Protein AF-A0A1G6UB89-F1 (afdb_monomer)

pLDDT: mean 78.4, std 16.12, range [38.16, 94.31]

Mean predicted aligned error: 8.61 Å

Solvent-accessible surface area (backbone atoms only — not comparable to full-atom values): 5156 Å² total; per-residue (Å²): 131,60,70,70,58,55,51,51,53,47,45,48,44,52,74,76,62,64,44,71,59,52,77,47,72,48,55,51,68,41,57,80,68,47,48,42,58,73,75,67,39,81,45,69,46,83,57,36,45,74,62,64,51,72,91,73,74,68,88,48,80,18,22,34,31,37,38,47,37,71,57,48,50,53,52,42,59,47,50,54,55,55,55,59,63,75,76,110

Nearest PDB structures (foldseek):
  2zxv-assembly1_C  TM=6.611E-01  e=3.092E-01  Thermus thermophilus HB8
  2z10-assembly1_A  TM=6.302E-01  e=3.773E-01  Thermus thermophilus HB27
  2z0z-assembly1_A-2  TM=6.382E-01  e=5.255E-01  Thermus thermophilus HB8
  8gxf-assembly2_C  TM=5.767E-01  e=2.578E+00  Pseudomonas flexibilis
  8gtr-assembly1_A  TM=3.058E-01  e=5.345E+00  Homo sapiens

Organism: NCBI:txid1419277

Secondary structure (DSSP, 8-state):
--HHHHHHHHHHIIIII--SEEEE--BHHHHHTTHHHHTT--EEES-GGGS--TTTT----BPEEEEEHHHHHHHHHHHHHHHHHH--

Structure (mmCIF, N/CA/C/O backbone):
data_AF-A0A1G6UB89-F1
#
_entry.id   AF-A0A1G6UB89-F1
#
loop_
_atom_site.group_PDB
_atom_site.id
_atom_site.type_symbol
_atom_site.label_atom_id
_atom_site.label_alt_id
_atom_site.label_comp_id
_atom_site.label_asym_id
_atom_site.label_entity_id
_atom_site.label_seq_id
_atom_site.pdbx_PDB_ins_code
_atom_site.Cartn_x
_atom_site.Cartn_y
_atom_site.Cartn_z
_atom_site.occupancy
_atom_site.B_iso_or_equiv
_atom_site.auth_seq_id
_atom_site.auth_comp_id
_atom_site.auth_asym_id
_atom_site.auth_atom_id
_atom_site.pdbx_PDB_model_num
ATOM 1 N N . MET A 1 1 ? 3.909 9.233 5.459 1.00 67.25 1 MET A N 1
ATOM 2 C CA . MET A 1 1 ? 5.133 8.614 4.911 1.00 67.25 1 MET A CA 1
ATOM 3 C C . MET A 1 1 ? 5.687 9.506 3.805 1.00 67.25 1 MET A C 1
ATOM 5 O O . MET A 1 1 ? 4.878 10.113 3.124 1.00 67.25 1 MET A O 1
ATOM 9 N N . PRO A 1 2 ? 7.004 9.669 3.628 1.00 82.81 2 PRO A N 1
ATOM 10 C CA . PRO A 1 2 ? 7.550 10.327 2.438 1.00 82.81 2 PRO A CA 1
ATOM 11 C C . PRO A 1 2 ? 7.355 9.451 1.188 1.00 82.81 2 PRO A C 1
ATOM 13 O O . PRO A 1 2 ? 7.509 8.233 1.278 1.00 82.81 2 PRO A O 1
ATOM 16 N N . LYS A 1 3 ? 7.070 10.051 0.021 1.00 82.94 3 LYS A N 1
ATOM 17 C CA . LYS A 1 3 ? 6.850 9.316 -1.246 1.00 82.94 3 LYS A CA 1
ATOM 18 C C . LYS A 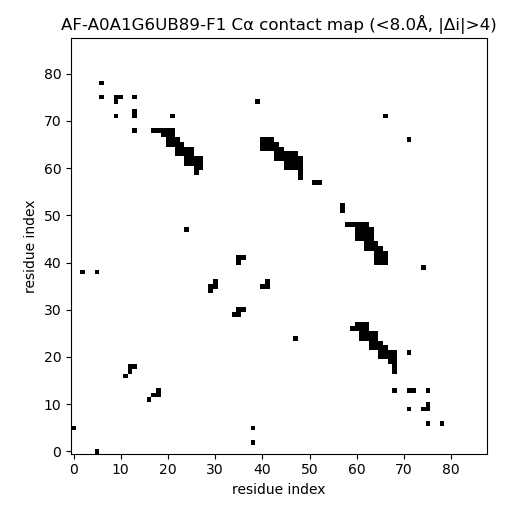1 3 ? 8.004 8.377 -1.609 1.00 82.94 3 LYS A C 1
ATOM 20 O O . LYS A 1 3 ? 7.750 7.251 -2.019 1.00 82.94 3 LYS A O 1
ATOM 25 N N . ILE A 1 4 ? 9.245 8.809 -1.371 1.00 86.06 4 ILE A N 1
ATOM 26 C CA . ILE 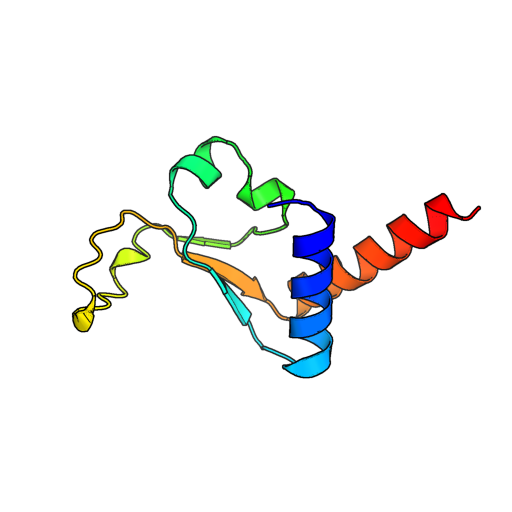A 1 4 ? 10.440 8.006 -1.657 1.00 86.06 4 ILE A CA 1
ATOM 27 C C . ILE A 1 4 ? 10.493 6.715 -0.836 1.00 86.06 4 ILE A C 1
ATOM 29 O O . ILE A 1 4 ? 10.853 5.667 -1.353 1.00 86.06 4 ILE A O 1
ATOM 33 N N . MET A 1 5 ? 10.050 6.755 0.423 1.00 88.19 5 MET A N 1
ATOM 34 C CA . MET A 1 5 ? 10.020 5.559 1.263 1.00 88.19 5 MET A CA 1
ATOM 35 C C . MET A 1 5 ? 8.959 4.570 0.769 1.00 88.19 5 MET A C 1
ATOM 37 O O . MET A 1 5 ? 9.190 3.365 0.771 1.00 88.19 5 MET A O 1
ATOM 41 N N . ALA A 1 6 ? 7.811 5.075 0.308 1.00 87.62 6 ALA A N 1
ATOM 42 C CA . ALA A 1 6 ? 6.770 4.233 -0.273 1.00 87.62 6 ALA A CA 1
ATOM 43 C C . ALA A 1 6 ? 7.243 3.566 -1.579 1.00 87.62 6 ALA A C 1
ATOM 45 O O . ALA A 1 6 ? 6.983 2.384 -1.777 1.00 87.62 6 ALA A O 1
ATOM 46 N N . ALA A 1 7 ? 7.980 4.291 -2.429 1.00 88.75 7 ALA A N 1
ATOM 47 C CA . ALA A 1 7 ? 8.579 3.741 -3.647 1.00 88.75 7 ALA A CA 1
ATOM 48 C C . ALA A 1 7 ? 9.596 2.632 -3.334 1.00 88.75 7 ALA A C 1
ATOM 50 O O . ALA A 1 7 ? 9.500 1.537 -3.883 1.00 88.75 7 ALA A O 1
ATOM 51 N N . VAL A 1 8 ? 10.504 2.872 -2.378 1.00 90.31 8 VAL A N 1
ATOM 52 C CA . VAL A 1 8 ? 11.491 1.871 -1.937 1.00 90.31 8 VAL A CA 1
ATOM 53 C C . VAL A 1 8 ? 10.808 0.613 -1.403 1.00 90.31 8 VAL A C 1
ATOM 55 O O . VAL A 1 8 ? 11.155 -0.486 -1.825 1.00 90.31 8 VAL A O 1
ATOM 58 N N . LEU A 1 9 ? 9.812 0.746 -0.520 1.00 90.38 9 LEU A N 1
ATOM 59 C CA . LEU A 1 9 ? 9.095 -0.418 0.012 1.00 90.38 9 LEU A CA 1
ATOM 60 C C . LEU A 1 9 ?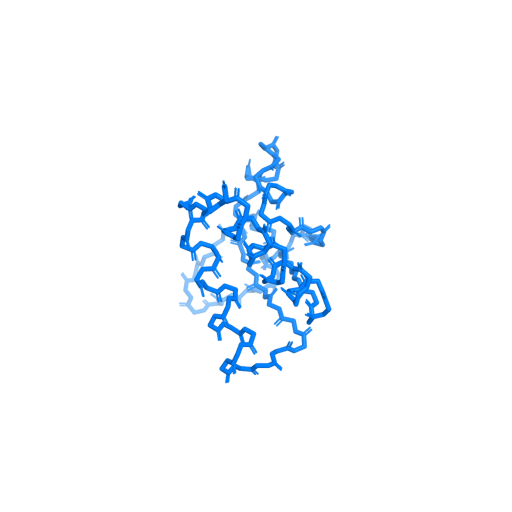 8.401 -1.225 -1.084 1.00 90.38 9 LEU A C 1
ATOM 62 O O . LEU A 1 9 ? 8.448 -2.454 -1.040 1.00 90.38 9 LEU A O 1
ATOM 66 N N . ARG A 1 10 ? 7.786 -0.560 -2.069 1.00 91.50 10 ARG A N 1
ATOM 67 C CA . ARG A 1 10 ? 7.168 -1.245 -3.211 1.00 91.50 10 ARG A CA 1
ATOM 68 C C . ARG A 1 10 ? 8.202 -2.002 -4.037 1.00 91.50 10 ARG A C 1
ATOM 70 O O . ARG A 1 10 ? 8.013 -3.189 -4.275 1.00 91.50 10 ARG A O 1
ATOM 77 N N . GLY A 1 11 ? 9.301 -1.345 -4.412 1.00 91.94 11 GLY A N 1
ATOM 78 C CA . GLY A 1 11 ? 10.362 -1.956 -5.215 1.00 91.94 11 GLY A CA 1
ATOM 79 C C . GLY A 1 11 ? 11.012 -3.153 -4.519 1.00 91.94 11 GLY A C 1
ATO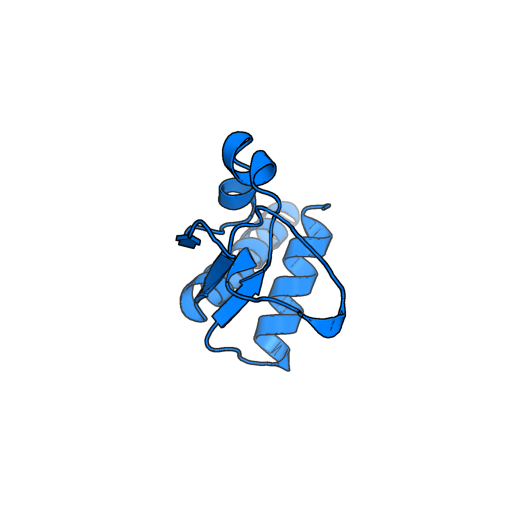M 80 O O . GLY A 1 11 ? 11.209 -4.194 -5.145 1.00 91.94 11 GLY A O 1
ATOM 81 N N . VAL A 1 12 ? 11.267 -3.043 -3.209 1.00 92.00 12 VAL A N 1
ATOM 82 C CA . VAL A 1 12 ? 11.782 -4.145 -2.381 1.00 92.00 12 VAL A CA 1
ATOM 83 C C . VAL A 1 12 ? 10.773 -5.287 -2.309 1.00 92.00 12 VAL A C 1
ATOM 85 O O . VAL A 1 12 ? 11.139 -6.425 -2.585 1.00 92.00 12 VAL A O 1
ATOM 88 N N . SER A 1 13 ? 9.511 -4.992 -1.986 1.00 91.81 13 SER A N 1
ATOM 89 C CA . SER A 1 13 ? 8.468 -6.020 -1.869 1.00 91.81 13 SER A CA 1
ATOM 90 C C . SER A 1 13 ? 8.299 -6.782 -3.183 1.00 91.81 13 SER A C 1
ATOM 92 O O . SER A 1 13 ? 8.310 -8.009 -3.185 1.00 91.81 13 SER A O 1
ATOM 94 N N . PHE A 1 14 ? 8.217 -6.057 -4.302 1.00 91.88 14 PHE A N 1
ATOM 95 C CA . PHE A 1 14 ? 8.082 -6.636 -5.635 1.00 91.88 14 PHE A CA 1
ATOM 96 C C . PHE A 1 14 ? 9.290 -7.506 -6.005 1.00 91.88 14 PHE A C 1
ATOM 98 O O . PHE A 1 14 ? 9.129 -8.676 -6.337 1.00 91.88 14 PHE A O 1
ATOM 105 N N . SER A 1 15 ? 10.506 -6.966 -5.875 1.00 91.69 15 SER A N 1
ATOM 106 C CA . SER A 1 15 ? 11.727 -7.642 -6.336 1.00 91.69 15 SER A CA 1
ATOM 107 C C . SER A 1 15 ? 12.147 -8.816 -5.456 1.00 91.69 15 SER A C 1
ATOM 109 O O . SER A 1 15 ? 12.699 -9.793 -5.955 1.00 91.69 15 SER A O 1
ATOM 111 N N . MET A 1 16 ? 11.957 -8.707 -4.138 1.00 94.31 16 MET A N 1
ATOM 112 C CA . MET A 1 16 ? 12.479 -9.698 -3.194 1.00 94.31 16 MET A CA 1
ATOM 113 C C . MET A 1 16 ? 11.471 -10.780 -2.838 1.00 94.31 16 MET A C 1
ATOM 115 O O . MET A 1 16 ? 11.877 -11.913 -2.584 1.00 94.31 16 MET A O 1
ATOM 119 N N . TRP A 1 17 ? 10.186 -10.435 -2.755 1.00 91.44 17 TRP A N 1
ATOM 120 C CA . TRP A 1 17 ? 9.171 -11.337 -2.211 1.00 91.44 17 TRP A CA 1
ATOM 121 C C . TRP A 1 17 ? 8.160 -11.815 -3.247 1.00 91.44 17 TRP A C 1
ATOM 123 O O . TRP A 1 17 ? 7.487 -12.801 -2.967 1.00 91.44 17 TRP A O 1
ATOM 133 N N . ALA A 1 18 ? 8.071 -11.159 -4.413 1.00 90.69 18 ALA A N 1
ATOM 134 C CA . ALA A 1 18 ? 7.119 -11.478 -5.480 1.00 90.69 18 ALA A CA 1
ATOM 135 C C . ALA A 1 18 ? 5.704 -11.814 -4.949 1.00 90.69 18 ALA A C 1
ATOM 137 O O . ALA A 1 18 ? 5.188 -12.900 -5.216 1.00 90.69 18 ALA A O 1
ATOM 138 N N . PRO A 1 19 ? 5.100 -10.936 -4.125 1.00 93.25 19 PRO A N 1
ATOM 139 C CA . PRO A 1 19 ? 3.856 -11.259 -3.445 1.00 93.25 19 PRO A CA 1
ATOM 140 C C . PRO A 1 19 ? 2.667 -11.214 -4.409 1.00 93.25 19 PRO A C 1
ATOM 142 O O . PRO A 1 19 ? 2.590 -10.318 -5.247 1.00 93.25 19 PRO A O 1
ATOM 145 N N . ASP A 1 20 ? 1.681 -12.090 -4.205 1.00 93.00 20 ASP A N 1
ATOM 146 C CA . ASP A 1 20 ? 0.375 -11.975 -4.872 1.00 93.00 20 ASP A CA 1
ATOM 147 C C . ASP A 1 20 ? -0.377 -10.708 -4.421 1.00 93.00 20 ASP A C 1
ATOM 149 O O . ASP A 1 20 ? -1.097 -10.083 -5.203 1.00 93.00 20 ASP A O 1
ATOM 153 N N . PHE A 1 21 ? -0.190 -10.315 -3.152 1.00 89.94 21 PHE A N 1
ATOM 154 C CA . PHE A 1 21 ? -0.791 -9.127 -2.549 1.00 89.94 21 PHE A CA 1
ATOM 155 C C . PHE A 1 21 ? 0.110 -8.484 -1.491 1.00 89.94 21 PHE A C 1
ATOM 157 O O . PHE A 1 21 ? 0.768 -9.172 -0.710 1.00 89.94 21 PHE A O 1
ATOM 164 N N . VAL A 1 22 ? 0.059 -7.155 -1.391 1.00 90.06 22 VAL A N 1
ATOM 165 C CA . VAL A 1 22 ? 0.603 -6.395 -0.254 1.00 90.06 22 VAL A CA 1
ATOM 166 C C . VAL A 1 22 ? -0.552 -5.803 0.533 1.00 90.06 22 VAL A C 1
ATOM 168 O O . VAL A 1 22 ? -1.372 -5.086 -0.035 1.00 90.06 22 VAL A O 1
ATOM 171 N N . VAL A 1 23 ? -0.598 -6.078 1.836 1.00 87.56 23 VAL A N 1
ATOM 172 C CA . VAL A 1 23 ? -1.682 -5.660 2.734 1.00 87.56 23 VAL A CA 1
ATOM 173 C C . VAL A 1 23 ? -1.148 -4.693 3.787 1.00 87.56 23 VAL A C 1
ATOM 175 O O . VAL A 1 23 ? -0.054 -4.879 4.318 1.00 87.56 23 VAL A O 1
ATOM 178 N N . GLY A 1 24 ? -1.932 -3.667 4.104 1.00 83.56 24 GLY A N 1
ATOM 179 C CA . GLY A 1 24 ? -1.681 -2.742 5.201 1.00 83.56 24 GLY A CA 1
ATOM 180 C C . GLY A 1 24 ? -2.936 -2.495 6.032 1.00 83.56 24 GLY A C 1
ATOM 181 O O . GLY A 1 24 ? -4.056 -2.689 5.558 1.00 83.56 24 GLY A O 1
ATOM 182 N N . LEU A 1 25 ? -2.721 -2.023 7.261 1.00 84.94 25 LEU A N 1
ATOM 183 C CA . LEU A 1 25 ? -3.769 -1.658 8.215 1.00 84.94 25 LEU A CA 1
ATOM 184 C C . LEU A 1 25 ? -3.782 -0.138 8.450 1.00 84.94 25 LEU A C 1
ATOM 186 O O . LEU A 1 25 ? -3.263 0.331 9.462 1.00 84.94 25 LEU A O 1
ATOM 190 N N . PRO A 1 26 ? -4.239 0.680 7.485 1.00 83.25 26 PRO A N 1
ATOM 191 C CA . PRO A 1 26 ? -4.265 2.121 7.675 1.00 83.25 26 PRO A CA 1
ATOM 192 C C . PRO A 1 26 ? -5.414 2.562 8.584 1.00 83.25 26 PRO A C 1
ATOM 194 O O . PRO A 1 26 ? -6.557 2.122 8.440 1.00 83.25 26 PRO A O 1
ATOM 197 N N . GLU A 1 27 ? -5.130 3.554 9.427 1.00 83.94 27 GLU A N 1
ATOM 198 C CA . GLU A 1 27 ? -6.156 4.250 10.198 1.00 83.94 27 GLU A CA 1
ATOM 199 C C . GLU A 1 27 ? -7.213 4.877 9.273 1.00 83.94 27 GLU A C 1
ATOM 201 O O . GLU A 1 27 ? -6.902 5.526 8.266 1.00 83.94 27 GLU A O 1
ATOM 206 N N . ARG A 1 28 ? -8.489 4.765 9.649 1.00 83.81 28 ARG A N 1
ATOM 207 C CA . ARG A 1 28 ? -9.630 5.199 8.826 1.00 83.81 28 ARG A CA 1
ATOM 208 C C . ARG A 1 28 ? -9.603 6.664 8.387 1.00 83.81 28 ARG A C 1
ATOM 210 O O . ARG A 1 28 ? -10.109 7.000 7.316 1.00 83.81 28 ARG A O 1
ATOM 217 N N . TRP A 1 29 ? -9.001 7.563 9.167 1.00 84.88 29 TRP A N 1
ATOM 218 C CA . TRP A 1 29 ? -8.901 8.977 8.781 1.00 84.88 29 TRP A CA 1
ATOM 219 C C . TRP A 1 29 ? -7.972 9.210 7.578 1.00 84.88 29 TRP A C 1
ATOM 221 O O . TRP A 1 29 ? -8.069 10.244 6.916 1.00 84.88 29 TRP A O 1
ATOM 231 N N . LEU A 1 30 ? -7.077 8.271 7.255 1.00 86.00 30 LEU A N 1
ATOM 232 C CA . LEU A 1 30 ? -6.238 8.356 6.056 1.00 86.00 30 LEU A CA 1
ATOM 233 C C . LEU A 1 30 ? -7.076 8.219 4.781 1.00 86.00 30 LEU A C 1
ATOM 235 O O . LEU A 1 30 ? -6.786 8.885 3.783 1.00 86.00 30 LEU A O 1
ATOM 239 N N . LEU A 1 31 ? -8.147 7.423 4.833 1.00 85.50 31 LEU A N 1
ATOM 240 C CA . LEU A 1 31 ? -9.118 7.323 3.748 1.00 85.50 31 LEU A CA 1
ATOM 241 C C . LEU A 1 31 ? -9.864 8.647 3.558 1.00 85.50 31 LEU A C 1
ATOM 243 O O . LEU A 1 31 ? -9.942 9.139 2.435 1.00 85.50 31 LEU A O 1
ATOM 247 N N . SER A 1 32 ? -10.349 9.271 4.641 1.00 85.62 32 SER A N 1
ATOM 248 C CA . SER A 1 32 ? -11.096 10.536 4.540 1.00 85.62 32 SER A CA 1
ATOM 249 C C . SER A 1 32 ? -10.254 11.695 3.997 1.00 85.62 32 SER A C 1
ATOM 251 O O . SER A 1 32 ? -10.792 12.614 3.384 1.00 85.62 32 SER A O 1
ATOM 253 N N . LYS A 1 33 ? -8.927 11.634 4.156 1.00 88.44 33 LYS A N 1
ATOM 254 C CA . LYS A 1 33 ? -7.977 12.596 3.571 1.00 88.44 33 LYS A CA 1
ATOM 255 C C . LYS A 1 33 ? -7.480 12.215 2.169 1.00 88.44 33 LYS A C 1
ATOM 257 O O . LYS A 1 33 ? -6.612 12.898 1.629 1.00 88.44 33 LYS A O 1
ATOM 262 N N . GLY A 1 34 ? -7.983 11.125 1.586 1.00 88.31 34 GLY A N 1
ATOM 263 C CA . GLY A 1 34 ? -7.576 10.643 0.263 1.00 88.31 34 GLY A CA 1
ATOM 264 C C . GLY A 1 34 ? -6.124 10.162 0.194 1.00 88.31 34 GLY A C 1
ATOM 265 O O . GLY A 1 34 ? -5.555 10.083 -0.893 1.00 88.31 34 GLY A O 1
ATOM 266 N N . VAL A 1 35 ? -5.497 9.858 1.334 1.00 88.44 35 VAL A N 1
ATOM 267 C CA . VAL A 1 35 ? -4.078 9.478 1.397 1.00 88.44 35 VAL A CA 1
ATOM 268 C C . VAL A 1 35 ? -3.852 8.119 0.737 1.00 88.44 35 VAL A C 1
ATOM 270 O O . VAL A 1 35 ? -2.874 7.956 0.017 1.00 88.44 35 VAL A O 1
ATOM 273 N N . LEU A 1 36 ? -4.774 7.168 0.909 1.00 88.12 36 LEU A N 1
ATOM 274 C CA . LEU A 1 36 ? -4.681 5.840 0.287 1.00 88.12 36 LEU A CA 1
ATOM 275 C C . LEU A 1 36 ? -4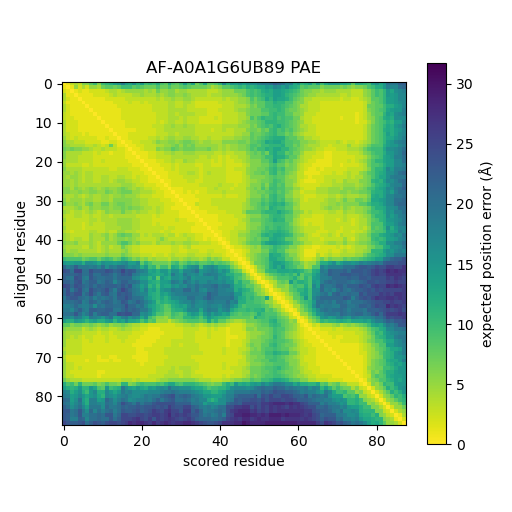.598 5.931 -1.241 1.00 88.12 36 LEU A C 1
ATOM 277 O O . LEU A 1 36 ? -3.676 5.381 -1.845 1.00 88.12 36 LEU A O 1
ATOM 281 N N . ALA A 1 37 ? -5.471 6.742 -1.843 1.00 88.06 37 ALA A N 1
ATOM 282 C CA . ALA A 1 37 ? -5.466 6.995 -3.278 1.00 88.06 37 ALA A CA 1
ATOM 283 C C . ALA A 1 37 ? -4.159 7.658 -3.757 1.00 88.06 37 ALA A C 1
ATOM 285 O O . ALA A 1 37 ? -3.662 7.326 -4.830 1.00 88.06 37 ALA A O 1
ATOM 286 N N . GLN A 1 38 ? -3.555 8.549 -2.958 1.00 88.00 38 GLN A N 1
ATOM 287 C CA . GLN A 1 38 ? -2.265 9.174 -3.299 1.00 88.00 38 GLN A CA 1
ATOM 288 C C . GLN A 1 38 ? -1.110 8.168 -3.389 1.00 88.00 38 GLN A C 1
ATOM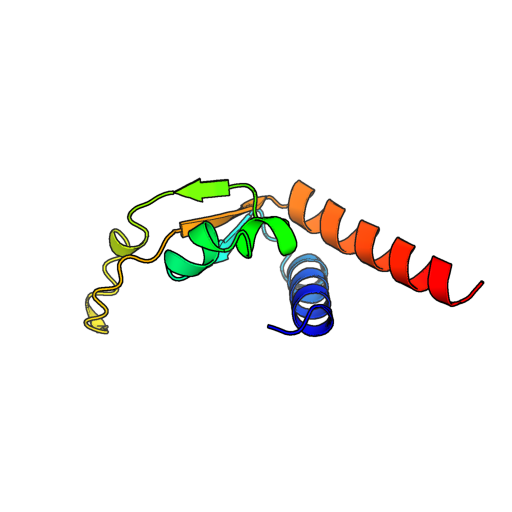 290 O O . GLN A 1 38 ? -0.152 8.418 -4.119 1.00 88.00 38 GLN A O 1
ATOM 295 N N . TYR A 1 39 ? -1.187 7.056 -2.654 1.00 85.62 39 TYR A N 1
ATOM 296 C CA . TYR A 1 39 ? -0.188 5.981 -2.679 1.00 85.62 39 TYR A CA 1
ATOM 297 C C . TYR A 1 39 ? -0.561 4.818 -3.604 1.00 85.62 39 TYR A C 1
ATOM 299 O O . TYR A 1 39 ? 0.180 3.840 -3.667 1.00 85.62 39 TYR A O 1
ATOM 307 N N . GLY A 1 40 ? -1.666 4.937 -4.344 1.00 84.69 40 GLY A N 1
ATOM 308 C CA . GLY A 1 40 ? -2.119 3.928 -5.299 1.00 84.69 40 GLY A CA 1
ATOM 309 C C . GLY A 1 40 ? -2.944 2.796 -4.689 1.00 84.69 40 GLY A C 1
ATOM 310 O O . GLY A 1 40 ? -3.306 1.881 -5.416 1.00 84.69 40 GLY A O 1
ATOM 311 N N . HIS A 1 41 ? -3.281 2.852 -3.396 1.00 86.19 41 HIS A N 1
ATOM 312 C CA . HIS A 1 41 ? -4.168 1.870 -2.772 1.00 86.19 41 HIS A CA 1
ATOM 313 C C . HIS A 1 41 ? -5.611 2.127 -3.214 1.00 86.19 41 HIS A C 1
ATOM 315 O O . HIS A 1 41 ? -6.239 3.098 -2.780 1.00 86.19 41 HIS A O 1
ATOM 321 N N . LEU A 1 42 ? -6.115 1.266 -4.097 1.00 82.62 42 LEU A N 1
ATOM 322 C CA . LEU A 1 42 ? -7.477 1.340 -4.634 1.00 82.62 42 LEU A CA 1
ATOM 323 C C . LEU A 1 42 ? -8.437 0.391 -3.918 1.00 82.62 42 LEU A C 1
ATOM 325 O O . LEU A 1 42 ? -9.629 0.687 -3.836 1.00 82.62 42 LEU A O 1
ATOM 329 N N . HIS A 1 43 ? -7.916 -0.698 -3.353 1.00 90.88 43 HIS A N 1
ATOM 330 C CA . HIS A 1 43 ? -8.710 -1.667 -2.613 1.00 90.88 43 HIS A CA 1
ATOM 331 C C . HIS A 1 43 ? -8.633 -1.404 -1.123 1.00 90.88 43 HIS A C 1
ATOM 333 O O . HIS A 1 43 ? -7.543 -1.300 -0.551 1.00 90.88 43 HIS A O 1
ATOM 339 N N . TRP A 1 44 ? -9.801 -1.300 -0.501 1.00 89.75 44 TRP A N 1
ATOM 340 C CA . TRP A 1 44 ? -9.924 -1.221 0.941 1.00 89.75 44 TRP A CA 1
ATOM 341 C C . TRP A 1 44 ? -11.285 -1.731 1.401 1.00 89.75 44 TRP A C 1
ATOM 343 O O . TRP A 1 44 ? -12.288 -1.602 0.698 1.00 89.75 44 TRP A O 1
ATOM 353 N N . GLU A 1 45 ? -11.319 -2.257 2.617 1.00 86.75 45 GLU A N 1
ATOM 354 C CA . GLU A 1 45 ? -12.543 -2.636 3.308 1.00 86.75 45 GLU A CA 1
ATOM 355 C C . GLU A 1 45 ? -12.528 -2.146 4.758 1.00 86.75 45 GLU A C 1
ATOM 357 O O . GLU A 1 45 ? -11.476 -1.975 5.383 1.00 86.75 45 GLU A O 1
ATOM 362 N N . ALA A 1 46 ? -13.722 -1.867 5.281 1.00 78.88 46 ALA A N 1
ATOM 363 C CA . ALA A 1 46 ? -13.903 -1.542 6.688 1.00 78.88 46 ALA A CA 1
ATOM 364 C C . ALA A 1 46 ? -13.863 -2.818 7.533 1.00 78.88 46 ALA A C 1
ATOM 366 O O . ALA A 1 46 ? -14.339 -3.863 7.097 1.00 78.88 46 ALA A O 1
ATOM 367 N N . GLY A 1 47 ? -13.368 -2.710 8.766 1.00 68.94 47 GLY A N 1
ATOM 368 C CA . GLY A 1 47 ? -13.283 -3.858 9.665 1.00 68.94 47 GLY A CA 1
ATOM 369 C C . GLY A 1 47 ? -11.988 -4.644 9.518 1.00 68.94 47 GLY A C 1
ATOM 370 O O . GLY A 1 47 ? -11.986 -5.853 9.732 1.00 68.94 47 GLY A O 1
ATOM 371 N N . GLY A 1 48 ? -10.869 -3.965 9.243 1.00 60.09 48 GLY A N 1
ATOM 372 C CA . GLY A 1 48 ? -9.548 -4.570 9.400 1.00 60.09 48 GLY A CA 1
ATOM 373 C C . GLY A 1 48 ? -9.293 -5.115 10.803 1.00 60.09 48 GLY A C 1
ATOM 374 O O . GLY A 1 48 ? -8.527 -6.057 10.976 1.00 60.09 48 GLY A O 1
ATOM 375 N N . SER A 1 49 ? -10.055 -4.622 11.779 1.00 53.34 49 SER A N 1
ATOM 376 C CA . SER A 1 49 ? -10.199 -5.157 13.134 1.00 53.34 49 SER A CA 1
ATOM 377 C C . SER A 1 49 ? -10.795 -6.562 13.253 1.00 53.34 49 SER A C 1
ATOM 379 O O . SER A 1 49 ? -10.762 -7.132 14.343 1.00 53.34 49 SER A O 1
ATOM 381 N N . VAL A 1 50 ? -11.308 -7.168 12.174 1.00 53.69 50 VAL A N 1
ATOM 382 C CA . VAL A 1 50 ? -11.620 -8.609 12.163 1.00 53.69 50 VAL A CA 1
ATOM 383 C C . VAL A 1 50 ? -10.336 -9.446 12.241 1.00 53.69 50 VAL A C 1
ATOM 385 O O . VAL A 1 50 ? -10.379 -10.584 12.713 1.00 53.69 50 VAL A O 1
ATOM 388 N N . LEU A 1 51 ? -9.166 -8.868 11.932 1.00 52.44 51 LEU A N 1
ATOM 389 C CA . LEU A 1 51 ? -7.895 -9.351 12.468 1.00 52.44 51 LEU A CA 1
ATOM 390 C C . LEU A 1 51 ? -7.800 -8.940 13.939 1.00 52.44 51 LEU A C 1
ATOM 392 O O . LEU A 1 51 ? -7.080 -8.021 14.320 1.00 52.44 51 LEU A O 1
ATOM 396 N N . HIS A 1 52 ? -8.538 -9.653 14.786 1.00 53.06 52 HIS A N 1
ATOM 397 C CA . HIS A 1 52 ? -8.287 -9.673 16.216 1.00 53.06 52 HIS A CA 1
ATOM 398 C C . HIS A 1 52 ? -6.857 -10.207 16.412 1.00 53.06 52 HIS A C 1
ATOM 400 O O . HIS A 1 52 ? -6.633 -11.412 16.533 1.00 53.06 52 HIS A O 1
ATOM 406 N N . LEU A 1 53 ? -5.864 -9.317 16.452 1.00 58.09 53 LEU A N 1
ATOM 407 C CA . LEU A 1 53 ? -4.558 -9.611 17.035 1.00 58.09 53 LEU A CA 1
ATOM 408 C C . LEU A 1 53 ? -4.776 -9.695 18.549 1.00 58.09 53 LEU A C 1
ATOM 410 O O . LEU A 1 53 ? -4.405 -8.804 19.309 1.00 58.09 53 LEU A O 1
ATOM 414 N N . VAL A 1 54 ? -5.464 -10.765 18.976 1.00 56.53 54 VAL A N 1
ATOM 415 C CA . VAL A 1 54 ? -5.936 -11.009 20.352 1.00 56.53 54 VAL A CA 1
ATOM 416 C C . VAL A 1 54 ? -4.804 -10.822 21.359 1.00 56.53 54 VAL A C 1
ATOM 418 O O . VAL A 1 54 ? -5.034 -10.381 22.480 1.00 56.53 54 VAL A O 1
ATOM 421 N N . GLN A 1 55 ? -3.577 -11.127 20.945 1.00 57.62 55 GLN A N 1
ATOM 422 C CA . GLN A 1 55 ? -2.394 -1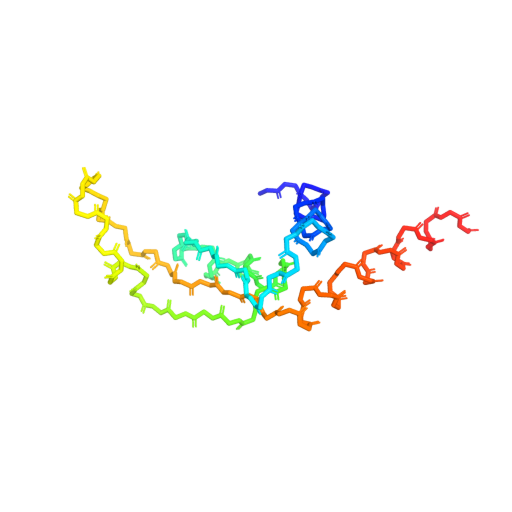1.057 21.785 1.00 57.62 55 GLN A CA 1
ATOM 423 C C . GLN A 1 55 ? -1.949 -9.623 22.119 1.00 57.62 55 GLN A C 1
ATOM 425 O O . GLN A 1 55 ? -1.330 -9.429 23.160 1.00 57.62 55 GLN A O 1
ATOM 430 N N . GLU A 1 56 ? -2.285 -8.625 21.295 1.00 59.09 56 GLU A N 1
ATOM 431 C CA . GLU A 1 56 ? -1.799 -7.245 21.463 1.00 59.09 56 GLU A CA 1
ATOM 432 C C . GLU A 1 56 ? -2.865 -6.265 21.982 1.00 59.09 56 GLU A C 1
ATOM 434 O O . GLU A 1 56 ? -2.560 -5.105 22.246 1.00 59.09 56 GLU A O 1
ATOM 439 N N . ASN A 1 57 ? -4.111 -6.722 22.183 1.00 56.47 57 ASN A N 1
ATOM 440 C CA . ASN A 1 57 ? -5.238 -5.909 22.671 1.00 56.47 57 ASN A CA 1
ATOM 441 C C . ASN A 1 57 ? -5.448 -4.596 21.881 1.00 56.47 57 ASN A C 1
ATOM 443 O O . ASN A 1 57 ? -5.853 -3.570 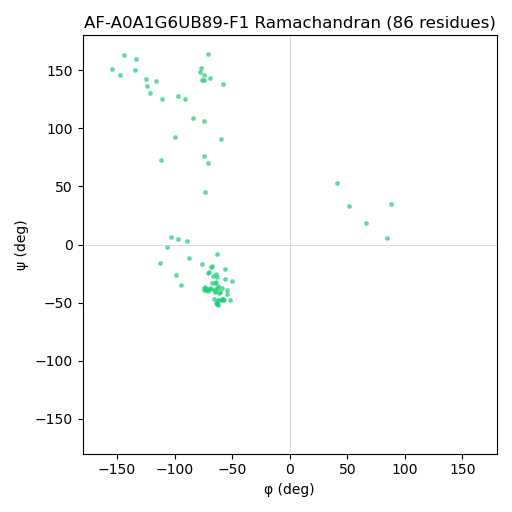22.432 1.00 56.47 57 ASN A O 1
ATOM 447 N N . ILE A 1 58 ? -5.157 -4.627 20.580 1.00 57.16 58 ILE A N 1
ATOM 448 C CA . ILE A 1 58 ? -5.345 -3.489 19.684 1.00 57.16 58 ILE A CA 1
ATOM 449 C C . ILE A 1 58 ? -6.803 -3.492 19.220 1.00 57.16 58 ILE A C 1
ATOM 451 O O . ILE A 1 58 ? -7.219 -4.343 18.437 1.00 57.16 58 ILE A O 1
ATOM 455 N N . VAL A 1 59 ? -7.585 -2.530 19.714 1.00 54.38 59 VAL A N 1
ATOM 456 C CA . VAL A 1 59 ? -8.909 -2.198 19.176 1.00 54.38 59 VAL A CA 1
ATOM 457 C C . VAL A 1 59 ? -8.729 -0.977 18.288 1.00 54.38 59 VAL A C 1
ATOM 459 O O . VAL A 1 59 ? -8.743 0.152 18.772 1.00 54.38 59 VAL A O 1
ATOM 462 N N . ALA A 1 60 ? -8.515 -1.198 16.998 1.00 58.03 60 ALA A N 1
ATOM 463 C CA . ALA A 1 60 ? -8.374 -0.118 16.034 1.00 58.03 60 ALA A CA 1
ATOM 464 C C . ALA A 1 60 ? -9.445 -0.264 14.953 1.00 58.03 60 ALA A C 1
ATOM 466 O O . ALA A 1 60 ? -9.609 -1.349 14.412 1.00 58.03 60 ALA A O 1
ATOM 467 N N . ASP A 1 61 ? -10.188 0.802 14.636 1.00 65.31 61 ASP A N 1
ATOM 468 C CA . ASP A 1 61 ? -11.104 0.866 13.475 1.00 65.31 61 ASP A CA 1
ATOM 469 C C . ASP A 1 61 ? -10.289 0.987 12.174 1.00 65.31 61 ASP A C 1
ATOM 471 O O . ASP A 1 61 ? -10.526 1.858 11.335 1.00 65.31 61 ASP A O 1
ATOM 475 N N . ASP A 1 62 ? -9.245 0.169 12.063 1.00 72.94 62 ASP A N 1
ATOM 476 C CA . ASP A 1 62 ? -8.326 0.188 10.945 1.00 72.94 62 ASP A CA 1
ATOM 477 C C . ASP A 1 62 ? -9.009 -0.444 9.742 1.00 72.94 62 ASP A C 1
ATOM 479 O O . ASP A 1 62 ? -9.789 -1.399 9.835 1.00 72.94 62 ASP A O 1
ATOM 483 N N . LEU A 1 63 ? -8.737 0.138 8.585 1.00 82.12 63 LEU A N 1
ATOM 484 C CA . LEU A 1 63 ? -9.128 -0.444 7.317 1.00 82.12 63 LEU A CA 1
ATOM 485 C C . LEU A 1 63 ? -8.152 -1.577 7.003 1.00 82.12 63 LEU A C 1
ATOM 487 O O . LEU A 1 63 ? -6.988 -1.513 7.385 1.00 82.12 63 LEU A O 1
ATOM 491 N N . ILE A 1 64 ? -8.594 -2.579 6.255 1.00 85.81 64 ILE A N 1
ATOM 492 C CA . ILE A 1 64 ? -7.665 -3.396 5.470 1.00 85.81 64 ILE A CA 1
ATOM 493 C C . ILE A 1 64 ? -7.568 -2.724 4.109 1.00 85.81 64 ILE A C 1
ATOM 495 O O . ILE A 1 64 ? -8.589 -2.473 3.476 1.00 85.81 64 ILE A O 1
ATOM 499 N N . ALA A 1 65 ? -6.355 -2.402 3.666 1.00 88.81 65 ALA A N 1
ATOM 500 C CA . ALA A 1 65 ? -6.092 -1.905 2.320 1.00 88.81 65 ALA A CA 1
ATOM 501 C C . ALA A 1 65 ? -5.038 -2.779 1.649 1.00 88.81 65 ALA A C 1
ATOM 503 O O . ALA A 1 65 ? -4.090 -3.214 2.307 1.00 88.81 65 ALA A O 1
ATOM 504 N N . TRP A 1 66 ? -5.180 -3.030 0.350 1.00 91.50 66 TRP A N 1
ATOM 505 C CA . TRP A 1 66 ? -4.250 -3.901 -0.361 1.00 91.50 66 TRP A CA 1
ATOM 506 C C . TRP A 1 66 ? -3.959 -3.466 -1.795 1.00 91.50 66 TRP A C 1
ATOM 508 O O . TRP A 1 66 ? -4.658 -2.639 -2.383 1.00 91.50 66 TRP A O 1
ATOM 518 N N . LEU A 1 67 ? -2.871 -4.023 -2.323 1.00 93.50 67 LEU A N 1
ATOM 519 C CA . LEU A 1 67 ? -2.461 -3.970 -3.723 1.00 93.50 67 LEU A CA 1
ATOM 520 C C . LEU A 1 67 ? -2.283 -5.396 -4.224 1.00 93.50 67 LEU A C 1
ATOM 522 O O . LEU A 1 67 ? -1.684 -6.210 -3.522 1.00 93.50 67 LEU A O 1
ATOM 526 N N . THR A 1 68 ? -2.771 -5.681 -5.425 1.00 94.25 68 THR A N 1
ATOM 527 C CA . THR A 1 68 ? -2.416 -6.900 -6.168 1.00 94.25 68 THR A CA 1
ATOM 528 C C . THR A 1 68 ? -0.972 -6.832 -6.673 1.00 94.25 68 THR A C 1
ATOM 530 O O . THR A 1 68 ? -0.383 -5.749 -6.746 1.00 94.25 68 THR A O 1
ATOM 533 N N . ALA A 1 69 ? -0.414 -7.977 -7.067 1.00 92.94 69 ALA A N 1
ATOM 534 C CA . ALA A 1 69 ? 0.877 -8.056 -7.749 1.00 92.94 69 ALA A CA 1
ATOM 535 C C . ALA A 1 69 ? 0.949 -7.127 -8.978 1.00 92.94 69 ALA A C 1
ATOM 537 O O . ALA A 1 69 ? 1.881 -6.332 -9.086 1.00 92.94 69 ALA A O 1
ATOM 538 N N . ASP A 1 70 ? -0.069 -7.155 -9.843 1.00 94.19 70 ASP A N 1
ATOM 539 C CA . ASP A 1 70 ? -0.119 -6.355 -11.078 1.00 94.19 70 ASP A CA 1
ATOM 540 C C . ASP A 1 70 ? -0.176 -4.842 -10.793 1.00 94.19 70 ASP A C 1
ATOM 542 O O . ASP A 1 70 ? 0.442 -4.019 -11.480 1.00 94.19 70 ASP A O 1
ATOM 546 N N . GLU A 1 71 ? -0.914 -4.444 -9.755 1.00 94.06 71 GLU A N 1
ATOM 547 C CA . GLU A 1 71 ? -0.989 -3.045 -9.323 1.00 94.06 71 GLU A CA 1
ATOM 548 C C . GLU A 1 71 ? 0.320 -2.584 -8.688 1.00 94.06 71 GLU A C 1
ATOM 550 O O . GLU A 1 71 ? 0.768 -1.462 -8.935 1.00 94.06 71 GLU A O 1
ATOM 555 N N . LEU A 1 72 ? 0.950 -3.448 -7.891 1.00 93.31 72 LEU A N 1
ATOM 556 C CA . LEU A 1 72 ? 2.256 -3.186 -7.305 1.00 93.31 72 LEU A CA 1
ATOM 557 C C . LEU A 1 72 ? 3.315 -3.006 -8.398 1.00 93.31 72 LEU A C 1
ATOM 559 O O . LEU A 1 72 ? 4.048 -2.016 -8.365 1.00 93.31 72 LEU A O 1
ATOM 563 N N . GLU A 1 73 ? 3.354 -3.905 -9.382 1.00 93.19 73 GLU A N 1
ATOM 564 C CA . GLU A 1 73 ? 4.236 -3.820 -10.549 1.00 93.19 73 GLU A CA 1
ATOM 565 C C . GLU A 1 73 ? 4.023 -2.504 -11.305 1.00 93.19 73 GLU A C 1
ATOM 567 O O . GLU A 1 73 ? 4.970 -1.768 -11.593 1.00 93.19 73 GLU A O 1
ATOM 572 N N . SER A 1 74 ? 2.761 -2.156 -11.565 1.00 92.19 74 SER A N 1
ATOM 573 C CA . SER A 1 74 ? 2.402 -0.916 -12.253 1.00 92.19 74 SER A CA 1
ATOM 574 C C . SER A 1 74 ? 2.904 0.328 -11.515 1.00 92.19 74 SER A C 1
ATOM 576 O O . SER A 1 74 ? 3.322 1.298 -12.150 1.00 92.19 74 SER A O 1
ATOM 578 N N . LEU A 1 75 ? 2.877 0.323 -10.179 1.00 90.81 75 LEU A N 1
ATOM 579 C CA . LEU A 1 75 ? 3.379 1.428 -9.361 1.00 90.81 75 LEU A CA 1
ATOM 580 C C . LEU A 1 75 ? 4.910 1.504 -9.359 1.00 90.81 75 LEU A C 1
ATOM 582 O O . LEU A 1 75 ? 5.444 2.609 -9.428 1.00 90.81 75 LEU A O 1
ATOM 586 N N . VAL A 1 76 ? 5.608 0.366 -9.320 1.00 90.88 76 VAL A N 1
ATOM 587 C CA . VAL A 1 76 ? 7.079 0.316 -9.402 1.00 90.88 76 VAL A CA 1
ATOM 588 C C . VAL A 1 76 ? 7.554 0.844 -10.758 1.00 90.88 76 VAL A C 1
ATOM 590 O O . VAL A 1 76 ? 8.337 1.790 -10.812 1.00 90.88 76 VAL A O 1
ATOM 593 N N . ASN A 1 77 ? 6.988 0.333 -11.851 1.00 88.12 77 ASN A N 1
ATOM 594 C CA . ASN A 1 77 ? 7.364 0.726 -13.212 1.00 88.12 77 ASN A CA 1
ATOM 595 C C . ASN A 1 77 ? 6.992 2.187 -13.540 1.00 88.12 77 ASN A C 1
ATOM 597 O O . ASN A 1 77 ? 7.615 2.840 -14.381 1.00 88.12 77 ASN A O 1
ATOM 601 N N . ARG A 1 78 ? 5.959 2.739 -12.890 1.00 78.75 78 ARG A N 1
ATOM 602 C CA . ARG A 1 78 ? 5.576 4.150 -13.049 1.00 78.75 78 ARG A CA 1
ATOM 603 C C . ARG A 1 78 ? 6.539 5.097 -12.331 1.00 78.75 78 ARG A C 1
ATOM 605 O O . ARG A 1 78 ? 6.823 6.171 -12.869 1.00 78.75 78 ARG A O 1
ATOM 612 N N . ASP A 1 79 ? 7.032 4.718 -11.155 1.00 61.69 79 ASP A N 1
ATOM 613 C CA . ASP A 1 79 ? 8.037 5.500 -10.429 1.00 61.69 79 ASP A CA 1
ATOM 614 C C . ASP A 1 79 ? 9.357 5.551 -11.227 1.00 61.69 79 ASP A C 1
ATOM 616 O O . ASP A 1 79 ? 9.893 6.643 -11.415 1.00 61.69 79 ASP A O 1
ATOM 620 N N . GLU A 1 80 ? 9.791 4.447 -11.853 1.00 57.00 80 GLU A N 1
ATOM 621 C CA . GLU A 1 80 ? 10.965 4.448 -12.752 1.00 57.00 80 GLU A CA 1
ATOM 622 C C . GLU A 1 80 ? 10.845 5.486 -13.879 1.00 57.00 80 GLU A C 1
ATOM 624 O O . GLU A 1 80 ? 11.780 6.226 -14.186 1.00 57.00 80 GLU A O 1
ATOM 629 N N . ARG A 1 81 ? 9.657 5.600 -14.481 1.00 56.53 81 ARG A N 1
ATOM 630 C CA . ARG A 1 81 ? 9.404 6.557 -15.568 1.00 56.53 81 ARG A CA 1
ATOM 631 C C . ARG A 1 81 ? 9.391 8.015 -15.095 1.00 56.53 81 ARG A C 1
ATOM 633 O O . ARG A 1 81 ? 9.623 8.917 -15.898 1.00 56.53 81 ARG A O 1
ATOM 640 N N . SER A 1 82 ? 9.111 8.238 -13.813 1.00 53.47 82 SER A N 1
ATOM 641 C CA . SER A 1 82 ? 9.127 9.557 -13.173 1.00 53.47 82 SER A CA 1
ATOM 642 C C . SER A 1 82 ? 10.562 10.033 -12.937 1.00 53.47 82 SER A C 1
ATOM 644 O O . SER A 1 82 ? 10.865 11.200 -13.183 1.00 53.47 82 SER A O 1
ATOM 646 N N . ASP A 1 83 ? 11.446 9.117 -12.537 1.00 48.38 83 ASP A N 1
ATOM 647 C CA . ASP A 1 83 ? 12.865 9.399 -12.310 1.00 48.38 83 ASP A CA 1
ATOM 648 C C . ASP A 1 83 ? 13.630 9.617 -13.626 1.00 48.38 83 ASP A C 1
ATOM 650 O O . ASP A 1 83 ? 14.438 10.539 -13.723 1.00 48.38 83 ASP A O 1
ATOM 654 N N . VAL A 1 84 ? 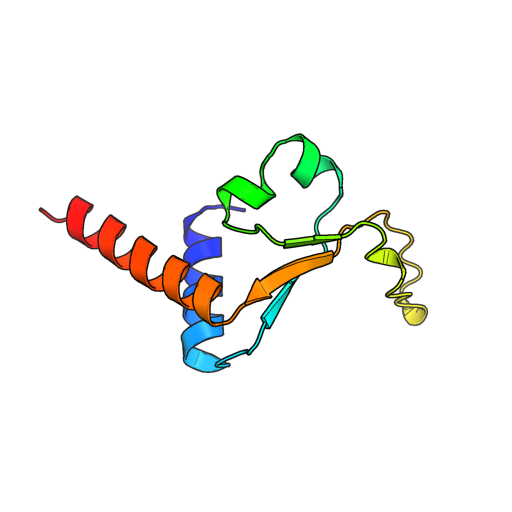13.316 8.864 -14.689 1.00 48.91 84 VAL A N 1
ATOM 655 C CA . VAL A 1 84 ? 13.934 9.069 -16.018 1.00 48.91 84 VAL A CA 1
ATOM 656 C C . VAL A 1 84 ? 13.578 10.440 -16.614 1.00 48.91 84 VAL A C 1
ATOM 658 O O . VAL A 1 84 ? 14.400 11.044 -17.300 1.00 48.91 84 VAL A O 1
ATOM 661 N N . ALA A 1 85 ? 12.385 10.970 -16.331 1.00 44.25 85 ALA A N 1
ATOM 662 C CA . ALA A 1 85 ? 11.953 12.284 -16.814 1.00 44.25 85 ALA A CA 1
ATOM 663 C C . ALA A 1 85 ? 12.591 13.471 -16.063 1.00 44.25 85 ALA A C 1
ATOM 665 O O . ALA A 1 85 ? 12.556 14.588 -16.569 1.00 44.25 85 ALA A O 1
ATOM 666 N N . LEU A 1 86 ? 13.165 13.253 -14.875 1.00 43.22 86 LEU A N 1
ATOM 667 C CA . LEU A 1 86 ? 13.882 14.280 -14.102 1.00 43.22 86 LEU A CA 1
ATOM 668 C C . LEU A 1 86 ? 15.373 14.380 -14.471 1.00 43.22 86 LEU A C 1
ATOM 670 O O . LEU A 1 86 ? 16.041 15.327 -14.059 1.00 43.22 86 LEU A O 1
ATOM 674 N N . CYS A 1 87 ? 15.892 13.419 -15.239 1.00 44.09 87 CYS A N 1
ATOM 675 C CA . CYS A 1 87 ? 17.274 13.387 -15.723 1.00 44.09 87 CYS A CA 1
ATOM 676 C C . CYS A 1 87 ? 17.432 13.793 -17.203 1.00 44.09 87 CYS A C 1
ATOM 678 O O . CYS A 1 87 ? 18.539 13.678 -17.732 1.00 44.09 87 CYS A O 1
ATOM 680 N N . ALA A 1 88 ? 16.360 14.249 -17.859 1.00 38.16 88 ALA A N 1
ATOM 681 C CA . ALA A 1 88 ? 16.349 14.744 -19.241 1.00 38.16 88 ALA A CA 1
ATOM 682 C C . ALA A 1 88 ? 16.117 16.261 -19.280 1.00 38.16 88 ALA A C 1
ATOM 684 O O . ALA A 1 88 ? 16.732 16.916 -20.152 1.00 38.16 88 ALA A O 1
#

Foldseek 3Di:
DDLVVLLVVLVCCCPPPVDQKDKDFAAPVCVVVCVCVVSQFPDKDFPPVVPPPVVPPDDGRTIITMDGSVSSVVSNVVVVVVVVVVVD

Radius of gyration: 14.74 Å; Cα contacts (8 Å, |Δi|>4): 97; chains: 1; bounding box: 31×27×42 Å

Sequence (88 aa):
MPKIMAAVLRGVSFSMWAPDFVVGLPERWLLSKGVLAQYGHLHWEAGGSVLHLVQENIVADDLIAWLTADELESLVNRDERSDVALCA